Protein AF-A0A7S4C1T2-F1 (afdb_monomer_lite)

Sequence (120 aa):
PPFPSTPPPSPPPCFGLYIGNYCWRLTQEGQSCTDMCGYPEAVAVDALTELSWRSEVVDALTDMYGLGRVYKHRIDKRCGHVVDGEPDSQYLFMPLAYGWDCYLHETYDRIDVNFRSPCV

Organism: Chrysotila carterae (NCBI:txid13221)

Structure (mmCIF, N/CA/C/O backbone):
data_AF-A0A7S4C1T2-F1
#
_entry.id   AF-A0A7S4C1T2-F1
#
loop_
_atom_site.group_PDB
_atom_site.id
_atom_site.type_symbol
_atom_site.label_atom_id
_atom_site.label_alt_id
_atom_site.label_comp_id
_atom_site.label_asym_id
_atom_site.label_entity_id
_atom_site.label_seq_id
_atom_site.pdbx_PDB_ins_code
_atom_site.Cartn_x
_atom_site.Cartn_y
_atom_site.Cartn_z
_atom_site.occupancy
_atom_site.B_iso_or_equiv
_atom_site.auth_seq_id
_atom_site.auth_comp_id
_atom_site.auth_asym_id
_atom_site.auth_atom_id
_atom_site.pdbx_PDB_model_num
ATOM 1 N N . PRO A 1 1 ? 33.030 -35.156 8.145 1.00 70.31 1 PRO A N 1
ATOM 2 C CA . PRO A 1 1 ? 31.681 -34.792 8.650 1.00 70.31 1 PRO A CA 1
ATOM 3 C C . PRO A 1 1 ? 31.109 -33.700 7.738 1.00 70.31 1 PRO A C 1
ATOM 5 O O . PRO A 1 1 ? 31.893 -32.834 7.352 1.00 70.31 1 PRO A O 1
ATOM 8 N N . PRO A 1 2 ? 29.829 -33.739 7.333 1.00 67.31 2 PRO A N 1
ATOM 9 C CA . PRO A 1 2 ? 29.233 -32.613 6.622 1.00 67.31 2 PRO A CA 1
ATOM 10 C C . PRO A 1 2 ? 29.169 -31.410 7.572 1.00 67.31 2 PRO A C 1
ATOM 12 O O . PRO A 1 2 ? 28.854 -31.569 8.753 1.00 67.31 2 PRO A O 1
ATOM 15 N N . PHE A 1 3 ? 29.533 -30.226 7.079 1.00 61.91 3 PHE A N 1
ATOM 16 C CA . PHE A 1 3 ? 29.401 -28.992 7.850 1.00 61.91 3 PHE A CA 1
ATOM 17 C C . PHE A 1 3 ? 27.921 -28.768 8.189 1.00 61.91 3 PHE A C 1
ATOM 19 O O . PHE A 1 3 ? 27.079 -28.952 7.306 1.00 61.91 3 PHE A O 1
ATOM 26 N N . PRO A 1 4 ? 27.578 -28.386 9.432 1.00 69.38 4 PRO A N 1
ATOM 27 C CA . PRO A 1 4 ? 26.228 -27.937 9.729 1.00 69.38 4 PRO A CA 1
ATOM 28 C C . PRO A 1 4 ? 25.943 -26.702 8.872 1.00 69.38 4 PRO A C 1
ATOM 30 O O . PRO A 1 4 ? 26.695 -25.727 8.909 1.00 69.38 4 PRO A O 1
ATOM 33 N N . SER A 1 5 ? 24.887 -26.776 8.065 1.00 71.44 5 SER A N 1
ATOM 34 C CA . SER A 1 5 ? 24.413 -25.671 7.239 1.00 71.44 5 SER A CA 1
ATOM 35 C C . SER A 1 5 ? 24.202 -24.456 8.137 1.00 71.44 5 SER A C 1
ATOM 37 O O . SER A 1 5 ? 23.427 -24.522 9.092 1.00 71.44 5 SER A O 1
ATOM 39 N N . THR A 1 6 ? 24.908 -23.359 7.870 1.00 68.88 6 THR A N 1
ATOM 40 C CA . THR A 1 6 ? 24.668 -22.103 8.581 1.00 68.88 6 THR A CA 1
ATOM 41 C C . THR A 1 6 ? 23.214 -21.690 8.352 1.00 68.88 6 THR A C 1
ATOM 43 O O . THR A 1 6 ? 22.774 -21.712 7.196 1.00 68.88 6 THR A O 1
ATOM 46 N N . PRO A 1 7 ? 22.455 -21.345 9.408 1.00 74.25 7 PRO A N 1
ATOM 47 C CA . PRO A 1 7 ? 21.094 -20.863 9.240 1.00 74.25 7 PRO A CA 1
ATOM 48 C C . PRO A 1 7 ? 21.095 -19.624 8.334 1.00 74.25 7 PRO A C 1
ATOM 50 O O . PRO A 1 7 ? 22.073 -18.866 8.338 1.00 74.25 7 PRO A O 1
ATOM 53 N N . PRO A 1 8 ? 20.034 -19.427 7.533 1.00 73.44 8 PRO A N 1
ATOM 54 C CA . PRO A 1 8 ? 19.926 -18.250 6.688 1.00 73.44 8 PRO A CA 1
ATOM 55 C C . PRO A 1 8 ? 20.030 -16.978 7.544 1.00 73.44 8 PRO A C 1
ATOM 57 O O . PRO A 1 8 ? 19.568 -16.975 8.690 1.00 73.44 8 PRO A O 1
ATOM 60 N N . PRO A 1 9 ? 20.655 -15.910 7.018 1.00 74.12 9 PRO A N 1
ATOM 61 C CA . PRO A 1 9 ? 20.753 -14.646 7.731 1.00 74.12 9 PRO A CA 1
ATOM 62 C C . PRO A 1 9 ? 19.352 -14.140 8.077 1.00 74.12 9 PRO A C 1
ATOM 64 O O . PRO A 1 9 ? 18.448 -14.170 7.240 1.00 74.12 9 PRO A O 1
ATOM 67 N N . SER A 1 10 ? 19.175 -13.688 9.320 1.00 71.75 10 SER A N 1
ATOM 68 C CA . SER A 1 10 ? 17.928 -13.058 9.743 1.00 71.75 10 SER A CA 1
ATOM 69 C C . SER A 1 10 ? 17.635 -11.842 8.860 1.00 71.75 10 SER A C 1
ATOM 71 O O . SER A 1 10 ? 18.570 -11.101 8.534 1.00 71.75 10 SER A O 1
ATOM 73 N N . PRO A 1 11 ? 16.366 -11.607 8.485 1.00 68.44 11 PRO A N 1
ATOM 74 C CA . PRO A 1 11 ? 16.003 -10.399 7.763 1.00 68.44 11 PRO A CA 1
ATOM 75 C C . PRO A 1 11 ? 16.334 -9.153 8.604 1.00 68.44 11 PRO A C 1
ATOM 77 O O . PRO A 1 11 ? 16.393 -9.237 9.838 1.00 68.44 11 PRO A O 1
ATOM 80 N N . PRO A 1 12 ? 16.574 -7.998 7.958 1.00 74.31 12 PRO A N 1
ATOM 81 C CA . PRO A 1 12 ? 16.821 -6.752 8.669 1.00 74.31 12 PRO A CA 1
ATOM 82 C C . PRO A 1 12 ? 15.637 -6.385 9.588 1.00 74.31 12 PRO A C 1
ATOM 84 O O . PRO A 1 12 ? 14.524 -6.880 9.417 1.00 74.31 12 PRO A O 1
ATOM 87 N N . PRO A 1 13 ? 15.844 -5.532 10.604 1.00 76.88 13 PRO A N 1
ATOM 88 C CA . PRO A 1 13 ? 14.741 -5.055 11.428 1.00 76.88 13 PRO A CA 1
ATOM 89 C C . PRO A 1 13 ? 13.732 -4.277 10.571 1.00 76.88 13 PRO A C 1
ATOM 91 O O . PRO A 1 13 ? 14.090 -3.341 9.860 1.00 76.88 13 PRO A O 1
ATOM 94 N N . CYS A 1 14 ? 12.463 -4.666 10.670 1.00 81.38 14 CYS A N 1
ATOM 95 C CA . CYS A 1 14 ? 11.337 -4.080 9.954 1.00 81.38 14 CYS A CA 1
ATOM 96 C C . CYS A 1 14 ? 10.373 -3.455 10.966 1.00 81.38 14 CYS A C 1
ATOM 98 O O . CYS A 1 14 ? 9.937 -4.120 11.902 1.00 81.38 14 CYS A O 1
ATOM 100 N N . PHE A 1 15 ? 10.024 -2.181 10.773 1.00 84.31 15 PHE A N 1
ATOM 101 C CA . PHE A 1 15 ? 8.993 -1.492 11.570 1.00 84.31 15 PHE A CA 1
ATOM 102 C C . PHE A 1 15 ? 7.558 -1.838 11.128 1.00 84.31 15 PHE A C 1
ATOM 104 O O . PHE A 1 15 ? 6.595 -1.259 11.628 1.00 84.31 15 PHE A O 1
ATOM 111 N N . GLY A 1 16 ? 7.429 -2.735 10.152 1.00 88.56 16 GLY A N 1
ATOM 112 C CA . GLY A 1 16 ? 6.183 -3.253 9.607 1.00 88.56 16 GLY A CA 1
ATOM 113 C C . GLY A 1 16 ? 6.045 -4.756 9.801 1.00 88.56 16 GLY A C 1
ATOM 114 O O . GLY A 1 16 ? 6.542 -5.323 10.774 1.00 88.56 16 GLY A O 1
ATOM 115 N N . LEU A 1 17 ? 5.398 -5.402 8.837 1.00 89.31 17 LEU A N 1
ATOM 116 C CA . LEU A 1 17 ? 5.215 -6.843 8.806 1.00 89.31 17 LEU A CA 1
ATOM 117 C C . LEU A 1 17 ? 5.905 -7.453 7.587 1.00 89.31 17 LEU A C 1
ATOM 119 O O . LEU A 1 17 ? 5.731 -6.989 6.464 1.00 89.31 17 LEU A O 1
ATOM 123 N N . TYR A 1 18 ? 6.645 -8.538 7.800 1.00 89.56 18 TYR A N 1
ATOM 124 C CA . TYR A 1 18 ? 7.182 -9.316 6.691 1.00 89.56 18 TYR A CA 1
ATOM 125 C C . TYR A 1 18 ? 6.097 -10.163 6.027 1.00 89.56 18 TYR A C 1
ATOM 127 O O . TYR A 1 18 ? 5.496 -11.023 6.669 1.00 89.56 18 TYR A O 1
ATOM 135 N N . ILE A 1 19 ? 5.891 -9.940 4.728 1.00 89.25 19 ILE A N 1
ATOM 136 C CA . ILE A 1 19 ? 5.005 -10.740 3.874 1.00 89.25 19 ILE A CA 1
ATOM 137 C C . ILE A 1 19 ? 5.821 -11.136 2.646 1.00 89.25 19 ILE A C 1
ATOM 139 O O . ILE A 1 19 ? 6.250 -10.288 1.858 1.00 89.25 19 ILE A O 1
ATOM 143 N N . GLY A 1 20 ? 6.136 -12.427 2.542 1.00 86.12 20 GLY A N 1
ATOM 144 C CA . GLY A 1 20 ? 7.216 -12.893 1.673 1.00 86.12 20 GLY A CA 1
ATOM 145 C C . GLY A 1 20 ? 8.572 -12.346 2.139 1.00 86.12 20 GLY A C 1
ATOM 146 O O . GLY A 1 20 ? 8.927 -12.485 3.307 1.00 86.12 20 GLY A O 1
ATOM 147 N N . ASN A 1 21 ? 9.317 -11.707 1.231 1.00 86.50 21 ASN A N 1
ATOM 148 C CA . ASN A 1 21 ? 10.637 -11.114 1.508 1.00 86.50 21 ASN A CA 1
ATOM 149 C C . ASN A 1 21 ? 10.589 -9.590 1.721 1.00 86.50 21 ASN A C 1
ATOM 151 O O . ASN A 1 21 ? 11.624 -8.928 1.716 1.00 86.50 21 ASN A O 1
ATOM 155 N N . TYR A 1 22 ? 9.389 -9.037 1.885 1.00 89.44 22 TYR A N 1
ATOM 156 C CA . TYR A 1 22 ? 9.131 -7.604 1.846 1.00 89.44 22 TYR A CA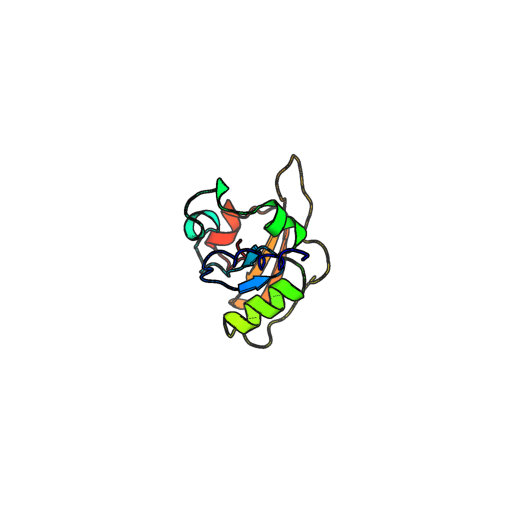 1
ATOM 157 C C . TYR A 1 22 ? 8.581 -7.107 3.182 1.00 89.44 22 TYR A C 1
ATOM 159 O O . TYR A 1 22 ? 7.726 -7.759 3.782 1.00 89.44 22 TYR A O 1
ATOM 167 N N . CYS A 1 23 ? 9.093 -5.966 3.649 1.00 90.25 23 CYS A N 1
ATOM 168 C CA . CYS A 1 23 ? 8.669 -5.310 4.883 1.00 90.25 23 CYS A CA 1
ATOM 169 C C . CYS A 1 23 ? 7.502 -4.364 4.586 1.00 90.25 23 CYS A C 1
ATOM 171 O O . CYS A 1 23 ? 7.711 -3.216 4.209 1.00 90.25 23 CYS A O 1
ATOM 173 N N . TRP A 1 24 ? 6.276 -4.841 4.766 1.00 92.00 24 TRP A N 1
ATOM 174 C CA . TRP A 1 24 ? 5.077 -4.071 4.466 1.00 92.00 24 TRP A CA 1
ATOM 175 C C . TRP A 1 24 ? 4.674 -3.165 5.616 1.00 92.00 24 TRP A C 1
ATOM 177 O O . TRP A 1 24 ? 4.622 -3.572 6.779 1.00 92.00 24 TRP A O 1
ATOM 187 N N . ARG A 1 25 ? 4.320 -1.932 5.277 1.00 92.81 25 ARG A N 1
ATOM 188 C CA . ARG A 1 25 ? 3.747 -0.938 6.182 1.00 92.81 25 ARG A CA 1
ATOM 189 C C . ARG A 1 25 ? 2.553 -0.281 5.513 1.00 92.81 25 ARG A C 1
ATOM 191 O O . ARG A 1 25 ? 2.399 -0.340 4.301 1.00 92.81 25 ARG A O 1
ATOM 198 N N . LEU A 1 26 ? 1.713 0.354 6.316 1.00 90.38 26 LEU A N 1
ATOM 199 C CA . LEU A 1 26 ? 0.636 1.203 5.829 1.00 90.38 26 LEU A CA 1
ATOM 200 C C . LEU A 1 26 ? 1.015 2.650 6.134 1.00 90.38 26 LEU A C 1
ATOM 202 O O . LEU A 1 26 ? 1.267 2.975 7.303 1.00 90.38 26 LEU A O 1
ATOM 206 N N . THR A 1 27 ? 1.062 3.496 5.105 1.00 89.00 27 THR A N 1
ATOM 207 C CA . THR A 1 27 ? 1.367 4.923 5.265 1.00 89.00 27 THR A CA 1
ATOM 208 C C . THR A 1 27 ? 0.353 5.612 6.185 1.00 89.00 27 THR A C 1
ATOM 210 O O . THR A 1 27 ? -0.721 5.076 6.511 1.00 89.00 27 THR A O 1
ATOM 213 N N . GLN A 1 28 ? 0.713 6.799 6.673 1.00 85.62 28 GLN A N 1
ATOM 214 C CA . GLN A 1 28 ? -0.258 7.722 7.258 1.00 85.62 28 GLN A CA 1
ATOM 215 C C . GLN A 1 28 ? -1.017 8.455 6.147 1.00 85.62 28 GLN A C 1
ATOM 217 O O . GLN A 1 28 ? -0.527 8.572 5.030 1.00 85.62 28 GLN A O 1
ATOM 222 N N . GLU A 1 29 ? -2.215 8.950 6.454 1.00 83.00 29 GLU A N 1
ATOM 223 C CA . GLU A 1 29 ? -2.944 9.818 5.526 1.00 83.00 29 GLU A CA 1
ATOM 224 C C . GLU A 1 29 ? -2.109 11.080 5.268 1.00 83.00 29 GLU A C 1
ATOM 226 O O . GLU A 1 29 ? -1.705 11.751 6.221 1.00 83.00 29 GLU A O 1
ATOM 231 N N . GLY A 1 30 ? -1.800 11.369 4.003 1.00 77.56 30 GLY A N 1
ATOM 232 C CA . GLY A 1 30 ? -0.933 12.492 3.646 1.00 77.56 30 GLY A CA 1
ATOM 233 C C . GLY A 1 30 ? 0.559 12.178 3.566 1.00 77.56 30 GLY A C 1
ATOM 234 O O . GLY A 1 30 ? 1.329 13.080 3.244 1.00 77.56 30 GLY A O 1
ATOM 235 N N . GLN A 1 31 ? 0.986 10.946 3.861 1.00 84.75 31 GLN A N 1
ATOM 236 C CA . GLN A 1 31 ? 2.392 10.544 3.824 1.00 84.75 31 GLN A CA 1
ATOM 237 C C . GLN A 1 31 ? 2.680 9.666 2.608 1.00 84.75 31 GLN A C 1
ATOM 239 O O . GLN A 1 31 ? 2.150 8.559 2.525 1.00 84.75 31 GLN A O 1
ATOM 244 N N . SER A 1 32 ? 3.610 10.097 1.749 1.00 82.81 32 SER A N 1
ATOM 245 C CA . SER A 1 32 ? 4.078 9.270 0.635 1.00 82.81 32 SER A CA 1
ATOM 246 C C . SER A 1 32 ? 4.909 8.070 1.080 1.00 82.81 32 SER A C 1
ATOM 248 O O . SER A 1 32 ? 5.609 8.100 2.098 1.00 82.81 32 SER A O 1
ATOM 250 N N . CYS A 1 33 ? 4.867 7.006 0.282 1.00 82.62 33 CYS A N 1
ATOM 251 C CA . CYS A 1 33 ? 5.753 5.859 0.409 1.00 82.62 33 CYS A CA 1
ATOM 252 C C . CYS A 1 33 ? 7.224 6.282 0.434 1.00 82.62 33 CYS A C 1
ATOM 254 O O . CYS A 1 33 ? 7.991 5.850 1.293 1.00 82.62 33 CYS A O 1
ATOM 256 N N . THR A 1 34 ? 7.583 7.200 -0.460 1.00 82.50 34 THR A N 1
ATOM 257 C CA . THR A 1 34 ? 8.905 7.819 -0.540 1.00 82.50 34 THR A CA 1
ATOM 258 C C . THR A 1 34 ? 9.290 8.508 0.769 1.00 82.50 34 THR A C 1
ATOM 260 O O . THR A 1 34 ? 10.394 8.293 1.262 1.00 82.50 34 THR A O 1
ATOM 263 N N . ASP A 1 35 ? 8.385 9.272 1.388 1.00 84.12 35 ASP A N 1
ATOM 264 C CA . ASP A 1 35 ? 8.643 9.925 2.680 1.00 84.12 35 ASP A CA 1
ATOM 265 C C . ASP A 1 35 ? 8.794 8.910 3.817 1.00 84.12 35 ASP A C 1
ATOM 267 O O . ASP A 1 35 ? 9.574 9.114 4.749 1.00 84.12 35 ASP A O 1
ATOM 271 N N . MET A 1 36 ? 8.042 7.807 3.769 1.00 85.94 36 MET A N 1
ATOM 272 C CA . MET A 1 36 ? 8.128 6.756 4.780 1.00 85.94 36 MET A CA 1
ATOM 273 C C . MET A 1 36 ? 9.402 5.908 4.648 1.00 85.94 36 MET A C 1
ATOM 275 O O . MET A 1 36 ? 9.961 5.504 5.673 1.00 85.94 36 MET A O 1
ATOM 279 N N . CYS A 1 37 ? 9.849 5.637 3.421 1.00 82.00 37 CYS A N 1
ATOM 280 C CA . CYS A 1 37 ? 11.069 4.882 3.127 1.00 82.00 37 CYS A CA 1
ATOM 281 C C . CYS A 1 37 ? 12.329 5.772 3.112 1.00 82.00 37 CYS A C 1
ATOM 283 O O . CYS A 1 37 ? 13.444 5.272 3.251 1.00 82.00 37 CYS A O 1
ATOM 285 N N . GLY A 1 38 ? 12.158 7.093 3.022 1.00 81.19 38 GLY A N 1
ATOM 286 C CA . GLY A 1 38 ? 13.193 8.125 3.106 1.00 81.19 38 GLY A CA 1
ATOM 287 C C . GLY A 1 38 ? 13.740 8.608 1.757 1.00 81.19 38 GLY A C 1
ATOM 288 O O . GLY A 1 38 ? 14.287 9.708 1.700 1.00 81.19 38 GLY A O 1
ATOM 289 N N . TYR A 1 39 ? 13.621 7.815 0.691 1.00 79.19 39 TYR A N 1
ATOM 290 C CA . TYR A 1 39 ? 14.008 8.174 -0.680 1.00 79.19 39 TYR A CA 1
ATOM 291 C C . TYR A 1 39 ? 13.315 7.247 -1.703 1.00 79.19 39 TYR A C 1
ATOM 293 O O . TYR A 1 39 ? 12.926 6.138 -1.329 1.00 79.19 39 TYR A O 1
ATOM 301 N N . PRO A 1 40 ? 13.141 7.668 -2.974 1.00 74.31 40 PRO A N 1
ATOM 302 C CA . PRO A 1 40 ? 12.353 6.920 -3.960 1.00 74.31 40 PRO A CA 1
ATOM 303 C C . PRO A 1 40 ? 12.892 5.514 -4.240 1.00 74.31 40 PRO A C 1
ATOM 305 O O . PRO A 1 40 ? 12.128 4.562 -4.333 1.00 74.31 40 PRO A O 1
ATOM 308 N N . GLU A 1 41 ? 14.214 5.353 -4.310 1.00 79.06 41 GLU A N 1
ATOM 309 C CA . GLU A 1 41 ? 14.864 4.076 -4.626 1.00 79.06 41 GLU A CA 1
ATOM 310 C C . GLU A 1 41 ? 14.776 3.050 -3.487 1.00 79.06 41 GLU A C 1
ATOM 312 O O . GLU A 1 41 ? 15.093 1.878 -3.689 1.00 79.06 41 GLU A O 1
ATOM 317 N N . ALA A 1 42 ? 14.361 3.473 -2.288 1.00 80.94 42 ALA A N 1
ATOM 318 C CA . ALA A 1 42 ? 14.057 2.559 -1.191 1.00 80.94 42 ALA A CA 1
ATOM 319 C C . ALA A 1 42 ? 12.686 1.895 -1.346 1.00 80.94 42 ALA A C 1
ATOM 321 O O . ALA A 1 42 ? 12.439 0.892 -0.683 1.00 80.94 42 ALA A O 1
ATOM 322 N N . VAL A 1 43 ? 11.805 2.453 -2.181 1.00 83.06 43 VAL A N 1
ATOM 323 C CA . VAL A 1 43 ? 10.467 1.915 -2.415 1.00 83.06 43 VAL A CA 1
ATOM 324 C C . VAL A 1 43 ? 10.567 0.755 -3.401 1.00 83.06 43 VAL A C 1
ATOM 326 O O . VAL A 1 43 ? 11.026 0.906 -4.534 1.00 83.06 43 VAL A O 1
ATOM 329 N N . ALA A 1 44 ? 10.107 -0.424 -2.996 1.00 86.69 44 ALA A N 1
ATOM 330 C CA . ALA A 1 44 ? 10.061 -1.596 -3.858 1.00 86.69 44 ALA A CA 1
ATOM 331 C C . ALA A 1 44 ? 8.836 -1.525 -4.789 1.00 86.69 44 ALA A C 1
ATOM 333 O O . ALA A 1 44 ? 7.844 -2.229 -4.594 1.00 86.69 44 ALA A O 1
ATOM 334 N N . VAL A 1 45 ? 8.914 -0.683 -5.826 1.00 80.69 45 VAL A N 1
ATOM 335 C CA . VAL A 1 45 ? 7.828 -0.432 -6.800 1.00 80.69 45 VAL A CA 1
ATOM 336 C C . VAL A 1 45 ? 7.305 -1.724 -7.447 1.00 80.69 45 VAL A C 1
ATOM 338 O O . VAL A 1 45 ? 6.094 -1.898 -7.604 1.00 80.69 45 VAL A O 1
ATOM 341 N N . ASP A 1 46 ? 8.190 -2.679 -7.741 1.00 81.88 46 ASP A N 1
ATOM 342 C CA . ASP A 1 46 ? 7.795 -3.995 -8.261 1.00 81.88 46 ASP A CA 1
ATOM 343 C C . ASP A 1 46 ? 6.896 -4.748 -7.270 1.00 81.88 46 ASP A C 1
ATOM 345 O O . ASP A 1 46 ? 5.873 -5.322 -7.642 1.00 81.88 46 ASP A O 1
ATOM 349 N N . ALA A 1 47 ? 7.242 -4.720 -5.981 1.00 84.88 47 ALA A N 1
ATOM 350 C CA . ALA A 1 47 ? 6.455 -5.372 -4.943 1.00 84.88 47 ALA A CA 1
ATOM 351 C C . ALA A 1 47 ? 5.114 -4.659 -4.734 1.00 84.88 47 ALA A C 1
ATOM 353 O O . ALA A 1 47 ? 4.085 -5.328 -4.616 1.00 84.88 47 ALA A O 1
ATOM 354 N N . LEU A 1 48 ? 5.098 -3.322 -4.762 1.00 82.38 48 LEU A N 1
ATOM 355 C CA . LEU A 1 48 ? 3.863 -2.534 -4.750 1.00 82.38 48 LEU A CA 1
ATOM 356 C C . LEU A 1 48 ? 2.917 -2.952 -5.875 1.00 82.38 48 LEU A C 1
ATOM 358 O O . LEU A 1 48 ? 1.748 -3.237 -5.623 1.00 82.38 48 LEU A O 1
ATOM 362 N N . THR A 1 49 ? 3.427 -3.061 -7.095 1.00 79.50 49 THR A N 1
ATOM 363 C CA . THR A 1 49 ? 2.619 -3.383 -8.277 1.00 79.50 49 THR A CA 1
ATOM 364 C C . THR A 1 49 ? 2.125 -4.835 -8.260 1.00 79.50 49 THR A C 1
ATOM 366 O O . THR A 1 49 ? 0.967 -5.125 -8.573 1.00 79.50 49 THR A O 1
ATOM 369 N N . GLU A 1 50 ? 2.979 -5.778 -7.858 1.00 82.25 50 GLU A N 1
ATOM 370 C CA . GLU A 1 50 ? 2.680 -7.211 -7.965 1.00 82.25 50 GLU A CA 1
ATOM 371 C C . GLU A 1 50 ? 1.951 -7.802 -6.755 1.00 82.25 50 GLU A C 1
ATOM 373 O O . GLU A 1 50 ? 1.284 -8.837 -6.885 1.00 82.25 50 GLU A O 1
ATOM 378 N N . LEU A 1 51 ? 2.084 -7.190 -5.575 1.00 87.12 51 LEU A N 1
ATOM 379 C CA . LEU A 1 51 ? 1.688 -7.822 -4.314 1.00 87.12 51 LEU A CA 1
ATOM 380 C C . LEU A 1 51 ? 0.692 -7.000 -3.484 1.00 87.12 51 LEU A C 1
ATOM 382 O O . LEU A 1 51 ? -0.067 -7.605 -2.732 1.00 87.12 51 LEU A O 1
ATOM 386 N N . SER A 1 52 ? 0.637 -5.668 -3.619 1.00 85.31 52 SER A N 1
ATOM 387 C CA . SER A 1 52 ? -0.171 -4.810 -2.721 1.00 85.31 52 SER A CA 1
ATOM 388 C C . SER A 1 52 ? -1.680 -5.105 -2.728 1.00 85.31 52 SER A C 1
ATOM 390 O O . SER A 1 52 ? -2.361 -4.866 -1.734 1.00 85.31 52 SER A O 1
ATOM 392 N N . TRP A 1 53 ? -2.200 -5.647 -3.831 1.00 84.50 53 TRP A N 1
ATOM 393 C CA . TRP A 1 53 ? -3.613 -5.998 -4.034 1.00 84.50 53 TRP A CA 1
ATOM 394 C C . TRP A 1 53 ? -3.979 -7.412 -3.561 1.00 84.50 53 TRP A C 1
ATOM 396 O O . TRP A 1 53 ? -5.152 -7.806 -3.614 1.00 84.50 53 TRP A O 1
ATOM 406 N N . ARG A 1 54 ? -2.992 -8.211 -3.140 1.00 88.62 54 ARG A N 1
ATOM 407 C CA . ARG A 1 54 ? -3.230 -9.573 -2.659 1.00 88.62 54 ARG A CA 1
ATOM 408 C C . ARG A 1 54 ? -3.875 -9.537 -1.282 1.00 88.62 54 ARG A C 1
ATOM 410 O O . ARG A 1 54 ? -3.445 -8.781 -0.409 1.00 88.62 54 ARG A O 1
ATOM 417 N N . SER A 1 55 ? -4.852 -10.414 -1.067 1.00 89.56 55 SER A N 1
ATOM 418 C CA . SER A 1 55 ? -5.509 -10.590 0.235 1.00 89.56 55 SER A CA 1
ATOM 419 C C . SER A 1 55 ? -4.512 -10.782 1.380 1.00 89.56 55 SER A C 1
ATOM 421 O O . SER A 1 55 ? -4.694 -10.194 2.437 1.00 89.56 55 SER A O 1
ATOM 423 N N . GLU A 1 56 ? -3.416 -11.517 1.165 1.00 91.00 56 GLU A N 1
ATOM 424 C CA . GLU A 1 56 ? -2.379 -11.720 2.188 1.00 91.00 56 GLU A CA 1
ATOM 425 C C . GLU A 1 56 ? -1.772 -10.403 2.703 1.00 91.00 56 GLU A C 1
ATOM 427 O O . GLU A 1 56 ? -1.590 -10.247 3.908 1.00 91.00 56 GLU A O 1
ATOM 432 N N . VAL A 1 57 ? -1.513 -9.437 1.813 1.00 90.50 57 VAL A N 1
ATOM 433 C CA . VAL A 1 57 ? -0.958 -8.129 2.188 1.00 90.50 57 VAL A CA 1
ATOM 434 C C . VAL A 1 57 ? -2.009 -7.294 2.900 1.00 90.50 57 VAL A C 1
ATOM 436 O O . VAL A 1 57 ? -1.757 -6.737 3.969 1.00 90.50 57 VAL A O 1
ATOM 439 N N . VAL A 1 58 ? -3.211 -7.244 2.335 1.00 90.31 58 VAL A N 1
ATOM 440 C CA . VAL A 1 58 ? -4.292 -6.409 2.856 1.00 90.31 58 VAL A CA 1
ATOM 441 C C . VAL A 1 58 ? -4.756 -6.878 4.229 1.00 90.31 58 VAL A C 1
ATOM 443 O O . VAL A 1 58 ? -4.953 -6.060 5.127 1.00 90.31 58 VAL A O 1
ATOM 446 N N . ASP A 1 59 ? -4.917 -8.182 4.413 1.00 91.56 59 ASP A N 1
ATOM 447 C CA . ASP A 1 59 ? -5.388 -8.775 5.660 1.00 91.56 59 ASP A CA 1
ATOM 448 C C . ASP A 1 59 ? -4.369 -8.536 6.763 1.00 91.56 59 ASP A C 1
ATOM 450 O O . ASP A 1 59 ? -4.716 -8.066 7.846 1.00 91.56 59 ASP A O 1
ATOM 454 N N . ALA A 1 60 ? -3.095 -8.744 6.452 1.00 91.88 60 ALA A N 1
ATOM 455 C CA . ALA A 1 60 ? -2.043 -8.584 7.429 1.00 91.88 60 ALA A CA 1
ATOM 456 C C . ALA A 1 60 ? -1.821 -7.111 7.824 1.00 91.88 60 ALA A C 1
ATOM 458 O O . ALA A 1 60 ? -1.614 -6.820 9.003 1.00 91.88 60 ALA A O 1
ATOM 459 N N . LEU A 1 61 ? -1.943 -6.163 6.885 1.00 92.31 61 LEU A N 1
ATOM 460 C CA . LEU A 1 61 ? -1.941 -4.727 7.199 1.00 92.31 61 LEU A CA 1
ATOM 461 C C . LEU A 1 61 ? -3.201 -4.301 7.967 1.00 92.31 61 LEU A C 1
ATOM 463 O O . LEU A 1 61 ? -3.117 -3.488 8.888 1.00 92.31 61 LEU A O 1
ATOM 467 N N . THR A 1 62 ? -4.363 -4.860 7.631 1.00 91.06 62 THR A N 1
ATOM 468 C CA . THR A 1 62 ? -5.620 -4.617 8.356 1.00 91.06 62 THR A CA 1
ATOM 469 C C . THR A 1 62 ? -5.491 -5.042 9.817 1.00 91.06 62 THR A C 1
ATOM 471 O O . THR A 1 62 ? -5.844 -4.268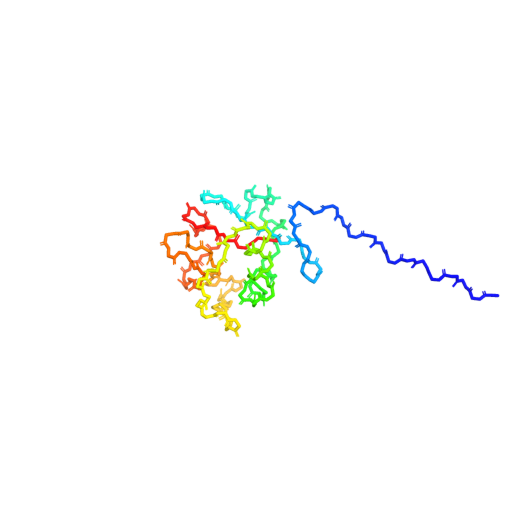 10.710 1.00 91.06 62 THR A O 1
ATOM 474 N N . ASP A 1 63 ? -4.937 -6.229 10.060 1.00 91.81 63 ASP A N 1
ATOM 475 C CA . ASP A 1 63 ? -4.742 -6.782 11.398 1.00 91.81 63 ASP A CA 1
ATOM 476 C C . ASP A 1 63 ? -3.667 -6.013 12.177 1.00 91.81 63 ASP A C 1
ATOM 478 O O . ASP A 1 63 ? -3.914 -5.590 13.308 1.00 91.81 63 ASP A O 1
ATOM 482 N N . MET A 1 64 ? -2.503 -5.756 11.564 1.00 92.81 64 MET A N 1
ATOM 483 C CA . MET A 1 64 ? -1.393 -5.023 12.188 1.00 92.81 64 MET A CA 1
ATOM 484 C C . MET A 1 64 ? -1.816 -3.629 12.671 1.00 92.81 64 MET A C 1
ATOM 486 O O . MET A 1 64 ? -1.396 -3.192 13.742 1.00 92.81 64 MET A O 1
ATOM 490 N N . TYR A 1 65 ? -2.646 -2.928 11.895 1.00 90.88 65 TYR A N 1
ATOM 491 C CA . TYR A 1 65 ? -3.105 -1.577 12.226 1.00 90.88 65 TYR A CA 1
ATOM 492 C C . TYR A 1 65 ? -4.462 -1.544 12.943 1.00 90.88 65 TYR A C 1
ATOM 494 O O . TYR A 1 65 ? -4.998 -0.459 13.168 1.00 90.88 65 TYR A O 1
ATOM 502 N N . GLY A 1 66 ? -5.027 -2.700 13.310 1.00 90.06 66 GLY A N 1
ATOM 503 C CA . GLY A 1 66 ? -6.287 -2.781 14.050 1.00 90.06 66 GLY A CA 1
ATOM 504 C C . GLY A 1 66 ? -7.473 -2.161 13.308 1.00 90.06 66 GLY A C 1
ATOM 505 O O . GLY A 1 66 ? -8.374 -1.609 13.939 1.00 90.06 66 GLY A O 1
ATOM 506 N N . LEU A 1 67 ? -7.479 -2.228 11.973 1.00 87.44 67 LEU A N 1
ATOM 507 C CA . LEU A 1 67 ? -8.481 -1.553 11.145 1.00 87.44 67 LEU A CA 1
ATOM 508 C C . LEU A 1 67 ? -9.852 -2.228 11.189 1.00 87.44 67 LEU A C 1
ATOM 510 O O . LEU A 1 67 ? -10.802 -1.637 10.701 1.00 87.44 67 LEU A O 1
ATOM 514 N N . GLY A 1 68 ? -9.988 -3.411 11.798 1.00 83.00 68 GLY A N 1
ATOM 515 C CA . GLY A 1 68 ? -11.255 -4.134 11.958 1.00 83.00 68 GLY A CA 1
ATOM 516 C C . GLY A 1 68 ? -11.756 -4.807 10.674 1.00 83.00 68 GLY A C 1
ATOM 517 O O . GLY A 1 68 ? -10.989 -5.084 9.755 1.00 83.00 68 GLY A O 1
ATOM 518 N N . ARG A 1 69 ? -13.060 -5.124 10.605 1.00 81.06 69 ARG A N 1
ATOM 519 C CA . ARG A 1 69 ? -13.665 -5.750 9.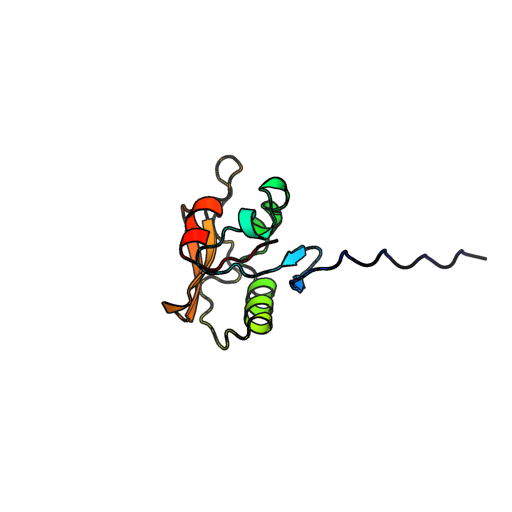411 1.00 81.06 69 ARG A CA 1
ATOM 520 C C . ARG A 1 69 ? -13.929 -4.702 8.334 1.00 81.06 69 ARG A C 1
ATOM 522 O O . ARG A 1 69 ? -15.036 -4.187 8.218 1.00 81.06 69 ARG A O 1
ATOM 529 N N . VAL A 1 70 ? -12.898 -4.421 7.557 1.00 87.44 70 VAL A N 1
ATOM 530 C CA . VAL A 1 70 ? -12.931 -3.506 6.414 1.00 87.44 70 VAL A CA 1
ATOM 531 C C . VAL A 1 70 ? -13.517 -4.176 5.173 1.00 87.44 70 VAL A C 1
ATOM 533 O O . VAL A 1 70 ? -13.371 -5.386 4.967 1.00 87.44 70 VAL A O 1
ATOM 536 N N . TYR A 1 71 ? -14.182 -3.391 4.327 1.00 85.50 71 TYR A N 1
ATOM 537 C CA . TYR A 1 71 ? -14.612 -3.859 3.013 1.00 85.50 71 TYR A CA 1
ATOM 538 C C . TYR A 1 71 ? -13.394 -4.077 2.108 1.00 85.50 71 TYR A C 1
ATOM 540 O O . TYR A 1 71 ? -12.422 -3.332 2.167 1.00 85.50 71 TYR A O 1
ATOM 548 N N . LYS A 1 72 ? -13.429 -5.118 1.283 1.00 85.25 72 LYS A N 1
ATOM 549 C CA . LYS A 1 72 ? -12.297 -5.574 0.469 1.00 85.25 72 LYS A CA 1
ATOM 550 C C . LYS A 1 72 ? -12.733 -5.613 -0.991 1.00 85.25 72 LYS A C 1
ATOM 552 O O . LYS A 1 72 ? -13.145 -6.661 -1.490 1.00 85.25 72 LYS A O 1
ATOM 557 N N . HIS A 1 73 ? -12.747 -4.462 -1.664 1.00 77.75 73 HIS A N 1
ATOM 558 C CA . HIS A 1 73 ? -13.151 -4.406 -3.066 1.00 77.75 73 HIS A CA 1
ATOM 559 C C . HIS A 1 73 ? -11.980 -4.792 -3.969 1.00 77.75 73 HIS A C 1
ATOM 561 O O . HIS A 1 73 ? -10.855 -4.347 -3.761 1.00 77.75 73 HIS A O 1
ATOM 567 N N . ARG A 1 74 ? -12.248 -5.631 -4.979 1.00 72.88 74 ARG A N 1
ATOM 568 C CA . ARG A 1 74 ? -11.275 -6.027 -6.020 1.00 72.88 74 ARG A CA 1
ATOM 569 C C . ARG A 1 74 ? -9.968 -6.641 -5.500 1.00 72.88 74 ARG A C 1
ATOM 571 O O . ARG A 1 74 ? -9.017 -6.743 -6.264 1.00 72.88 74 ARG A O 1
ATOM 578 N N . ILE A 1 75 ? -9.944 -7.120 -4.259 1.00 76.31 75 ILE A N 1
ATOM 579 C CA . ILE A 1 75 ? -8.854 -7.962 -3.764 1.00 76.31 75 ILE A CA 1
ATOM 580 C C . ILE A 1 75 ? -8.725 -9.218 -4.618 1.00 76.31 75 ILE A C 1
ATOM 582 O O . ILE A 1 75 ? -9.708 -9.709 -5.181 1.00 76.31 75 ILE A O 1
ATOM 586 N N . ASP A 1 76 ? -7.485 -9.684 -4.749 1.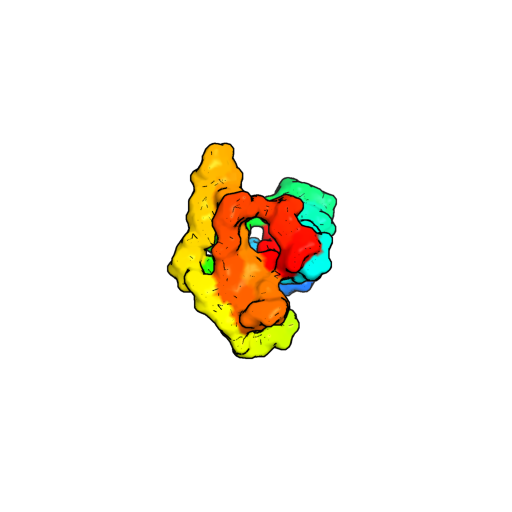00 78.44 76 ASP A N 1
ATOM 587 C CA . ASP A 1 76 ? -7.081 -10.807 -5.598 1.00 78.44 76 ASP A CA 1
ATOM 588 C C . ASP A 1 76 ? -7.350 -10.594 -7.105 1.00 78.44 76 ASP A C 1
ATOM 590 O O . ASP A 1 76 ? -7.199 -11.509 -7.919 1.00 78.44 76 ASP A O 1
ATOM 594 N N . LYS A 1 77 ? -7.691 -9.364 -7.506 1.00 78.50 77 LYS A N 1
ATOM 595 C CA . LYS A 1 77 ? -7.589 -8.892 -8.886 1.00 78.50 77 LYS A CA 1
ATOM 596 C C . LYS A 1 77 ? -6.432 -7.912 -8.948 1.00 78.50 77 LYS A C 1
ATOM 598 O O . LYS A 1 77 ? -6.373 -6.990 -8.139 1.00 78.50 77 LYS A O 1
ATOM 603 N N . ARG A 1 78 ? -5.537 -8.105 -9.919 1.00 75.56 78 ARG A N 1
ATOM 604 C CA . ARG A 1 78 ? -4.399 -7.207 -10.127 1.00 75.56 78 ARG A CA 1
ATOM 605 C C . ARG A 1 78 ? -4.882 -5.761 -10.169 1.00 75.56 78 ARG A C 1
ATOM 607 O O . ARG A 1 78 ? -5.815 -5.449 -10.915 1.00 75.56 78 ARG A O 1
ATOM 614 N N . CYS A 1 79 ? -4.277 -4.921 -9.337 1.00 77.88 79 CYS A N 1
ATOM 615 C CA . CYS A 1 79 ? -4.545 -3.497 -9.363 1.00 77.88 79 CYS A CA 1
ATOM 616 C C . CYS A 1 79 ? -3.752 -2.887 -10.524 1.00 77.88 79 CYS A C 1
ATOM 618 O O . CYS A 1 79 ? -2.524 -2.940 -10.520 1.00 77.88 79 CYS A O 1
ATOM 620 N N . GLY A 1 80 ? -4.496 -2.445 -11.546 1.00 72.94 80 GLY A N 1
ATOM 621 C CA . GLY A 1 80 ? -4.016 -1.839 -12.794 1.00 72.94 80 GLY A CA 1
ATOM 622 C C . GLY A 1 80 ? -2.916 -2.589 -13.546 1.00 72.94 80 GLY A C 1
ATOM 623 O O . GLY A 1 80 ? -2.824 -3.822 -13.524 1.00 72.94 80 GLY A O 1
ATOM 624 N N . HIS A 1 81 ? -2.147 -1.819 -14.308 1.00 69.25 81 HIS A N 1
ATOM 625 C CA . HIS A 1 81 ? -1.156 -2.245 -15.282 1.00 69.25 81 HIS A CA 1
ATOM 626 C C . HIS A 1 81 ? 0.121 -1.404 -15.170 1.00 69.25 81 HIS A C 1
ATOM 628 O O . HIS A 1 81 ? 0.123 -0.280 -14.681 1.00 69.25 81 HIS A O 1
ATOM 634 N N . VAL A 1 82 ? 1.225 -1.953 -15.673 1.00 70.81 82 VAL A N 1
ATOM 635 C CA . VAL A 1 82 ? 2.439 -1.168 -15.908 1.00 70.81 82 VAL A CA 1
ATOM 636 C C . VAL A 1 82 ? 2.319 -0.545 -17.295 1.00 70.81 82 VAL A C 1
ATOM 638 O O . VAL A 1 82 ? 2.247 -1.275 -18.288 1.00 70.81 82 VAL A O 1
ATOM 641 N N . VAL A 1 83 ? 2.278 0.784 -17.367 1.00 71.75 83 VAL A N 1
ATOM 642 C CA . VAL A 1 83 ? 2.238 1.556 -18.615 1.00 71.75 83 VAL A CA 1
ATOM 643 C C . VAL A 1 83 ? 3.537 2.345 -18.708 1.00 71.75 83 VAL A C 1
ATOM 645 O O . VAL A 1 83 ? 3.878 3.092 -17.801 1.00 71.75 83 VAL A O 1
ATOM 648 N N . ASP A 1 84 ? 4.301 2.131 -19.781 1.00 76.25 84 ASP A N 1
ATOM 649 C CA . ASP A 1 84 ? 5.607 2.773 -20.000 1.00 76.25 84 ASP A CA 1
ATOM 650 C C . ASP A 1 84 ? 6.630 2.576 -18.859 1.00 76.25 84 ASP A C 1
ATOM 652 O O . ASP A 1 84 ? 7.532 3.386 -18.669 1.00 76.25 84 ASP A O 1
ATOM 656 N N . GLY A 1 85 ? 6.523 1.460 -18.129 1.00 69.38 85 GLY A N 1
ATOM 657 C CA . GLY A 1 85 ? 7.411 1.127 -17.007 1.00 69.38 85 GLY A CA 1
ATOM 658 C C . GLY A 1 85 ? 6.941 1.652 -15.650 1.00 69.38 85 GLY A C 1
ATOM 659 O O . GLY A 1 85 ? 7.538 1.293 -14.643 1.00 69.38 85 GLY A O 1
ATOM 660 N N . GLU A 1 86 ? 5.847 2.413 -15.613 1.00 68.38 86 GLU A N 1
ATOM 661 C CA . GLU A 1 86 ? 5.287 2.982 -14.389 1.00 68.38 86 GLU A CA 1
ATOM 662 C C . GLU A 1 86 ? 3.963 2.298 -14.016 1.00 68.38 86 GLU A C 1
ATOM 664 O O . GLU A 1 86 ? 3.161 1.972 -14.902 1.00 68.38 86 GLU A O 1
ATOM 669 N N . PRO A 1 87 ? 3.692 2.061 -12.722 1.00 70.31 87 PRO A N 1
ATOM 670 C CA . PRO A 1 87 ? 2.386 1.589 -12.285 1.00 70.31 87 PRO A CA 1
ATOM 671 C C . PRO A 1 87 ? 1.320 2.656 -12.561 1.00 70.31 87 PRO A C 1
ATOM 673 O O . PRO A 1 87 ? 1.440 3.800 -12.127 1.00 70.31 87 PRO A O 1
ATOM 676 N N . ASP A 1 88 ? 0.244 2.278 -13.251 1.00 77.31 88 ASP A N 1
ATOM 677 C CA . ASP A 1 88 ? -0.884 3.173 -13.537 1.00 77.31 88 ASP A CA 1
ATOM 678 C C . ASP A 1 88 ? -1.962 3.155 -12.446 1.00 77.31 88 ASP A C 1
ATOM 680 O O . ASP A 1 88 ? -3.042 3.710 -12.640 1.00 77.31 88 ASP A O 1
ATOM 684 N N . SER A 1 89 ? -1.719 2.480 -11.324 1.00 77.62 89 SER A N 1
ATOM 685 C CA . SER A 1 89 ? -2.712 2.302 -10.272 1.00 77.62 89 SER A CA 1
ATOM 686 C C . SER A 1 89 ? -2.085 1.987 -8.923 1.00 77.62 89 SER A C 1
ATOM 688 O O . SER A 1 89 ? -0.932 1.554 -8.839 1.00 77.62 89 SER A O 1
ATOM 690 N N . GLN A 1 90 ? -2.883 2.130 -7.867 1.00 79.44 90 GLN A N 1
ATOM 691 C CA . GLN A 1 90 ? -2.465 1.798 -6.514 1.00 79.44 90 GLN A CA 1
ATOM 692 C C . GLN A 1 90 ? -3.620 1.235 -5.691 1.00 79.44 90 GLN A C 1
ATOM 694 O O . GLN A 1 90 ? -4.767 1.679 -5.789 1.00 79.44 90 GLN A O 1
ATOM 699 N N . TYR A 1 91 ? -3.307 0.240 -4.862 1.00 85.31 91 TYR A N 1
ATOM 700 C CA . TYR A 1 91 ? -4.250 -0.320 -3.905 1.00 85.31 91 TYR A CA 1
ATOM 701 C C . TYR A 1 91 ? -4.195 0.471 -2.599 1.00 85.31 91 TYR A C 1
ATOM 703 O O . TYR A 1 91 ? -3.109 0.713 -2.081 1.00 85.31 91 TYR A O 1
ATOM 711 N N . LEU A 1 92 ? -5.343 0.883 -2.064 1.00 87.31 92 LEU A N 1
ATOM 712 C CA . LEU A 1 92 ? -5.412 1.841 -0.959 1.00 87.31 92 LEU A CA 1
ATOM 713 C C . LEU A 1 92 ? -6.416 1.446 0.096 1.00 87.31 92 LEU A C 1
ATOM 715 O O . LEU A 1 92 ? -7.468 0.894 -0.215 1.00 87.31 92 LEU A O 1
ATOM 719 N N . PHE A 1 93 ? -6.128 1.842 1.330 1.00 87.81 93 PHE A N 1
ATOM 720 C CA . PHE A 1 93 ? -7.106 1.904 2.395 1.00 87.81 93 PHE A CA 1
ATOM 721 C C . PHE A 1 93 ? -7.743 3.294 2.445 1.00 87.81 93 PHE A C 1
ATOM 723 O O . PHE A 1 93 ? -7.066 4.312 2.599 1.00 87.81 93 PHE A O 1
ATOM 730 N N . MET A 1 94 ? -9.071 3.318 2.379 1.00 86.25 94 MET A N 1
ATOM 731 C CA . MET A 1 94 ? -9.901 4.510 2.487 1.00 86.25 94 MET A CA 1
ATOM 732 C C . MET A 1 94 ? -10.602 4.526 3.851 1.00 86.25 94 MET A C 1
ATOM 734 O O . MET A 1 94 ? -11.601 3.819 4.028 1.00 86.25 94 MET A O 1
ATOM 738 N N . PRO A 1 95 ? -10.148 5.352 4.813 1.00 82.00 95 PRO A N 1
ATOM 739 C CA . PRO A 1 95 ? -10.741 5.400 6.149 1.00 82.00 95 PRO A CA 1
ATOM 740 C C . PRO A 1 95 ? -12.237 5.737 6.129 1.00 82.00 95 PRO A C 1
ATOM 742 O O . PRO A 1 95 ? -13.018 5.107 6.838 1.00 82.00 95 PRO A O 1
ATOM 745 N N . LEU A 1 96 ? -12.650 6.679 5.270 1.00 83.00 96 LEU A N 1
ATOM 746 C CA . LEU A 1 96 ? -14.044 7.133 5.159 1.00 83.00 96 LEU A CA 1
ATOM 747 C C . LEU A 1 96 ? -14.992 6.063 4.604 1.00 83.00 96 LEU A C 1
ATOM 749 O O . LEU A 1 96 ? -16.150 6.000 5.008 1.00 83.00 96 LEU A O 1
ATOM 753 N N . ALA A 1 97 ? -14.506 5.222 3.688 1.00 82.94 97 ALA A N 1
ATOM 754 C CA . ALA A 1 97 ? -15.267 4.096 3.146 1.00 82.94 97 ALA A CA 1
ATOM 755 C C . ALA A 1 97 ? -15.116 2.826 3.999 1.00 82.94 97 ALA A C 1
ATOM 757 O O . ALA A 1 97 ? -15.773 1.822 3.727 1.00 82.94 97 ALA A O 1
ATOM 758 N N . TYR A 1 98 ? -14.236 2.869 5.005 1.00 85.81 98 TYR A N 1
ATOM 759 C CA . TYR A 1 98 ? -13.840 1.738 5.834 1.00 85.81 98 TYR A CA 1
ATOM 760 C C . TYR A 1 98 ? -13.517 0.495 4.993 1.00 85.81 98 TYR A C 1
ATOM 762 O O . TYR A 1 98 ? -14.022 -0.609 5.221 1.00 85.81 98 TYR A O 1
ATOM 770 N N . GLY A 1 99 ? -12.702 0.698 3.957 1.00 89.50 99 GLY A N 1
ATOM 771 C CA . GLY A 1 99 ? -12.470 -0.323 2.951 1.00 89.50 99 GLY A CA 1
ATOM 772 C C . GLY A 1 99 ? -11.212 -0.111 2.133 1.00 89.50 99 GLY A C 1
ATOM 773 O O . GLY A 1 99 ? -10.627 0.970 2.120 1.00 89.50 99 GLY A O 1
ATOM 774 N N . TRP A 1 100 ? -10.826 -1.178 1.452 1.00 89.81 100 TRP A N 1
ATOM 775 C CA . TRP A 1 100 ? -9.730 -1.203 0.512 1.00 89.81 100 TRP A CA 1
ATOM 776 C C . TRP A 1 100 ? -10.236 -1.259 -0.925 1.00 89.81 100 TRP A C 1
ATOM 778 O O . TRP A 1 100 ? -11.194 -1.988 -1.214 1.00 89.81 100 TRP A O 1
ATOM 788 N N . ASP A 1 101 ? -9.591 -0.507 -1.815 1.00 88.88 101 ASP A N 1
ATOM 789 C CA . ASP A 1 101 ? -9.900 -0.518 -3.245 1.00 88.88 101 ASP A CA 1
ATOM 790 C C . ASP A 1 101 ? -8.684 -0.151 -4.106 1.00 88.88 101 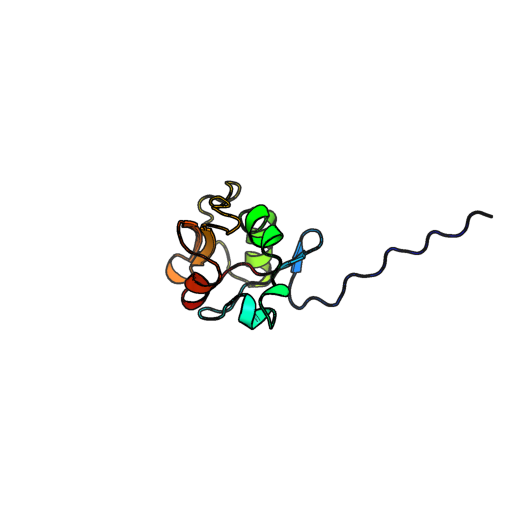ASP A C 1
ATOM 792 O O . 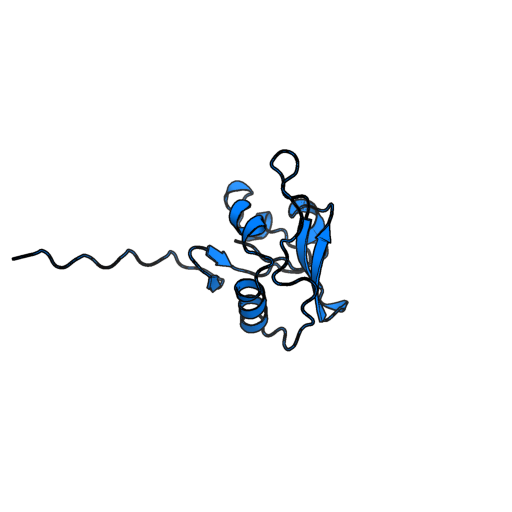ASP A 1 101 ? -7.707 0.428 -3.633 1.00 88.88 101 ASP A O 1
ATOM 796 N N . CYS A 1 102 ? -8.770 -0.496 -5.388 1.00 86.25 102 CYS A N 1
ATOM 797 C CA . CYS A 1 102 ? -7.789 -0.161 -6.407 1.00 86.25 102 CYS A CA 1
ATOM 798 C C . CYS A 1 102 ? -8.178 1.137 -7.121 1.00 86.25 102 CYS A C 1
ATOM 800 O O . CYS A 1 102 ? -9.239 1.206 -7.749 1.00 86.25 102 CYS A O 1
ATOM 802 N N . TYR A 1 103 ? -7.294 2.129 -7.087 1.00 84.25 103 TYR A N 1
ATOM 803 C CA . TYR A 1 103 ? -7.451 3.386 -7.811 1.00 84.25 103 TYR A CA 1
ATOM 804 C C . TYR A 1 103 ? -6.621 3.373 -9.089 1.00 84.25 103 TYR A C 1
ATOM 806 O O . TYR A 1 103 ? -5.415 3.166 -9.042 1.00 84.25 103 TYR A O 1
ATOM 814 N N . LEU A 1 104 ? -7.288 3.585 -10.224 1.00 80.62 104 LEU A N 1
ATOM 815 C CA . LEU A 1 104 ? -6.676 3.627 -11.552 1.00 80.62 104 LEU A CA 1
ATOM 816 C C . LEU A 1 104 ? -6.273 5.061 -11.924 1.00 80.62 104 LEU A C 1
ATOM 818 O O . LEU A 1 104 ? -6.933 6.014 -11.517 1.00 80.62 104 LEU A O 1
ATOM 822 N N . HIS A 1 105 ? -5.264 5.176 -12.784 1.00 71.56 105 HIS A N 1
ATOM 823 C CA . HIS A 1 105 ? -4.673 6.405 -13.329 1.00 71.56 105 HIS A CA 1
ATOM 824 C C . HIS A 1 105 ? -3.996 7.326 -12.315 1.00 71.56 105 HIS A C 1
ATOM 826 O O . HIS A 1 105 ? -3.858 8.525 -12.553 1.00 71.56 105 HIS A O 1
ATOM 832 N N . GLU A 1 106 ? -3.545 6.763 -11.206 1.00 69.81 106 GLU A N 1
ATOM 833 C CA . GLU A 1 106 ? -2.907 7.508 -10.136 1.00 69.81 106 GLU A CA 1
ATOM 834 C C . GLU A 1 106 ? -1.687 6.731 -9.633 1.00 69.81 106 GLU A C 1
ATOM 836 O O . GLU A 1 106 ? -1.743 5.513 -9.451 1.00 69.81 106 GLU A O 1
ATOM 841 N N . THR A 1 107 ? -0.577 7.442 -9.439 1.00 67.56 107 THR A N 1
ATOM 842 C CA . THR A 1 107 ? 0.703 6.875 -8.998 1.00 67.56 107 THR A CA 1
ATOM 843 C C . THR A 1 107 ? 0.881 7.039 -7.488 1.00 67.56 107 THR A C 1
ATOM 845 O O . THR A 1 107 ? 0.242 7.898 -6.868 1.00 67.56 107 THR A O 1
ATOM 848 N N . TYR A 1 108 ? 1.803 6.265 -6.900 1.00 66.06 108 TYR A N 1
ATOM 849 C CA . TYR A 1 108 ? 2.132 6.346 -5.469 1.00 66.06 108 TYR A CA 1
ATOM 850 C C . TYR A 1 108 ? 2.552 7.755 -5.023 1.00 66.06 108 TYR A C 1
ATOM 852 O O . TYR A 1 108 ? 2.234 8.176 -3.915 1.00 66.06 108 TYR A O 1
ATOM 860 N N . ASP A 1 109 ? 3.151 8.549 -5.913 1.00 63.97 109 ASP A N 1
ATOM 861 C CA . ASP A 1 109 ? 3.537 9.932 -5.613 1.00 63.97 109 ASP A CA 1
ATOM 862 C C . ASP A 1 109 ? 2.349 10.891 -5.408 1.00 63.97 109 ASP A C 1
ATOM 864 O O . ASP A 1 109 ? 2.508 11.948 -4.796 1.00 63.97 109 ASP A O 1
ATOM 868 N N . ARG A 1 110 ? 1.157 10.577 -5.937 1.00 65.88 110 ARG A N 1
ATOM 869 C CA . ARG A 1 110 ? -0.006 11.487 -5.912 1.00 65.88 110 ARG A CA 1
ATOM 870 C C . ARG A 1 110 ? -1.090 11.065 -4.936 1.00 65.88 110 ARG A C 1
ATOM 872 O O . ARG A 1 110 ? -1.695 11.914 -4.281 1.00 65.88 110 ARG A O 1
ATOM 879 N N . ILE A 1 111 ? -1.345 9.767 -4.846 1.00 64.00 111 ILE A N 1
ATOM 880 C CA . ILE A 1 111 ? -2.447 9.223 -4.052 1.00 64.00 111 ILE A CA 1
ATOM 881 C C . ILE A 1 111 ? -2.160 9.265 -2.553 1.00 64.00 111 ILE A C 1
ATOM 883 O O . ILE A 1 111 ? -3.071 9.510 -1.755 1.00 64.00 111 ILE A O 1
ATOM 887 N N . ASP A 1 112 ? -0.903 9.055 -2.171 1.00 63.72 112 ASP A N 1
ATOM 888 C CA . ASP A 1 112 ? -0.507 8.937 -0.771 1.00 63.72 112 ASP A CA 1
ATOM 889 C C . ASP A 1 112 ? -0.732 10.244 0.022 1.00 63.72 112 ASP A C 1
ATOM 891 O O . ASP A 1 112 ? -0.779 10.253 1.252 1.00 63.72 112 ASP A O 1
ATOM 895 N N . VAL A 1 113 ? -0.960 11.360 -0.682 1.00 65.62 113 VAL A N 1
ATOM 896 C CA . VAL A 1 113 ? -1.332 12.657 -0.099 1.00 65.62 113 VAL A CA 1
ATOM 897 C C . VAL A 1 113 ? -2.741 12.639 0.518 1.00 65.62 113 VAL A C 1
ATOM 899 O O . VAL A 1 113 ? -3.044 13.452 1.386 1.00 65.62 113 VAL A O 1
ATOM 902 N N . ASN A 1 114 ? -3.617 11.725 0.096 1.00 70.88 114 ASN A N 1
ATOM 903 C CA . ASN A 1 114 ? -5.020 11.707 0.531 1.00 70.88 114 ASN A CA 1
ATOM 904 C C . ASN A 1 114 ? -5.459 10.372 1.141 1.00 70.88 114 ASN A C 1
ATOM 906 O O . ASN A 1 114 ? -6.525 10.299 1.751 1.00 70.88 114 ASN A O 1
ATOM 910 N N . PHE A 1 115 ? -4.670 9.312 0.971 1.00 81.12 115 PHE A N 1
ATOM 911 C CA . PHE A 1 115 ? -5.049 7.963 1.376 1.00 81.12 115 PHE A CA 1
ATOM 912 C C . PHE A 1 115 ? -3.893 7.228 2.035 1.00 81.12 115 PHE A C 1
ATOM 914 O O . PHE A 1 115 ? -2.730 7.592 1.898 1.00 81.12 115 PHE A O 1
ATOM 921 N N . ARG A 1 116 ? -4.237 6.160 2.754 1.00 85.44 116 ARG A N 1
ATOM 922 C CA . ARG A 1 116 ? -3.250 5.244 3.316 1.00 85.44 116 ARG A CA 1
ATOM 923 C C . ARG A 1 116 ? -2.982 4.144 2.298 1.00 85.44 116 ARG A C 1
ATOM 925 O O . ARG A 1 116 ? -3.916 3.465 1.878 1.00 85.44 116 ARG A O 1
ATOM 932 N N . SER A 1 117 ? -1.727 3.932 1.941 1.00 85.44 117 SER A N 1
ATOM 933 C CA . SER A 1 117 ? -1.302 2.946 0.952 1.00 85.44 117 SER A CA 1
ATOM 934 C C . SER A 1 117 ? -0.353 1.905 1.556 1.00 85.44 117 SER A C 1
ATOM 936 O O . SER A 1 117 ? 0.411 2.208 2.484 1.00 85.44 117 SER A O 1
ATOM 938 N N . PRO A 1 118 ? -0.405 0.645 1.089 1.00 87.44 118 PRO A N 1
ATOM 939 C CA . PRO A 1 118 ? 0.645 -0.324 1.347 1.00 87.44 118 PRO A CA 1
ATOM 940 C C . PRO A 1 118 ? 1.974 0.213 0.824 1.00 87.44 118 PRO A C 1
ATOM 942 O O . PRO A 1 118 ? 2.041 0.708 -0.297 1.00 87.44 118 PRO A O 1
ATOM 945 N N . CYS A 1 119 ? 3.020 0.066 1.625 1.00 87.19 119 CYS A N 1
ATOM 946 C CA . CYS A 1 119 ? 4.370 0.480 1.296 1.00 87.19 119 CYS A CA 1
ATOM 947 C C . CYS A 1 119 ? 5.389 -0.585 1.662 1.00 87.19 119 CYS A C 1
ATOM 949 O O . CYS A 1 119 ? 5.214 -1.272 2.672 1.00 87.19 119 CYS A O 1
ATOM 951 N N . VAL A 1 120 ? 6.456 -0.671 0.876 1.00 87.38 120 VAL A N 1
ATOM 952 C CA . VAL A 1 120 ? 7.548 -1.634 1.023 1.00 87.38 120 VAL A CA 1
ATOM 953 C C . VAL A 1 120 ? 8.833 -1.048 0.473 1.00 87.38 120 VAL A C 1
ATOM 955 O O . VAL A 1 120 ? 8.753 -0.355 -0.565 1.00 87.38 120 VAL A O 1
#

pLDDT: mean 81.01, std 8.03, range [61.91, 92.81]

Secondary structure (DSSP, 8-state):
-PPPPPPPPPPPP-SSEEETTEEEEEPPTT--HHHHHSSGGGS-HHHHHHHTTSHHHHHHHHHHTT--S-EE-STTS--S-EETTEESEEEEEETTTTEEEEEES--HHHHTTTSB-EE-

Radius of gyration: 15.68 Å; chains: 1; bounding box: 47×47×34 Å

Foldseek 3Di:
DDPDPDPPDDQDDAPADDDPNDRKEKADQQDFLCVVLVHDVSWPQVCQQPPQLAPSNVVRNCVRVVLPPAARPCRVPGQQDQDPNFGQWGWFQDSVNSHIDIDGRDHSVGCSRGTIGMTD